Protein AF-0000000081547046 (afdb_homodimer)

Structure (mmCIF, N/CA/C/O backbone):
data_AF-0000000081547046-model_v1
#
loop_
_entity.id
_entity.type
_entity.pdbx_description
1 polymer 'Phage protein'
#
loop_
_atom_site.group_PDB
_atom_site.id
_atom_site.type_symbol
_atom_site.label_atom_id
_atom_site.label_alt_id
_atom_site.label_comp_id
_atom_site.label_asym_id
_atom_site.label_entity_id
_atom_site.label_seq_id
_atom_site.pdbx_PDB_ins_code
_atom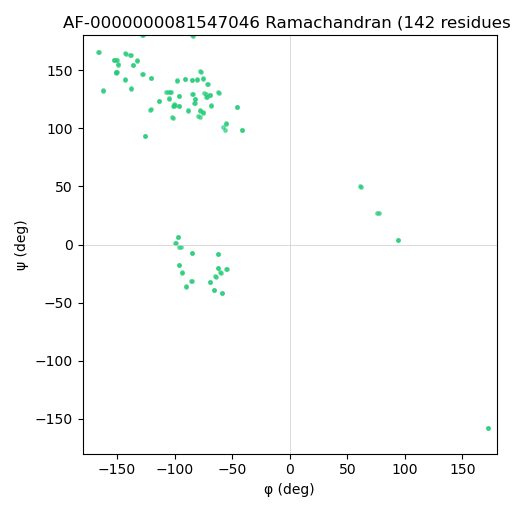_site.Cartn_x
_atom_site.Cartn_y
_atom_site.Cartn_z
_atom_site.occupancy
_atom_site.B_iso_or_equiv
_atom_site.auth_seq_id
_atom_site.auth_comp_id
_atom_site.auth_asym_id
_atom_site.auth_atom_id
_atom_site.pdbx_PDB_model_num
ATOM 1 N N . MET A 1 1 ? 29.719 1.269 15.258 1 39.41 1 MET A N 1
ATOM 2 C CA . MET A 1 1 ? 29.609 1.489 13.812 1 39.41 1 MET A CA 1
ATOM 3 C C . MET A 1 1 ? 28.359 0.815 13.25 1 39.41 1 MET A C 1
ATOM 5 O O . MET A 1 1 ? 28.266 -0.414 13.242 1 39.41 1 MET A O 1
ATOM 9 N N . GLY A 1 2 ? 27.234 1.361 13.461 1 46.06 2 GLY A N 1
ATOM 10 C CA . GLY A 1 2 ? 25.984 0.685 13.148 1 46.06 2 GLY A CA 1
ATOM 11 C C . GLY A 1 2 ? 25.891 0.257 11.695 1 46.06 2 GLY A C 1
ATOM 12 O O . GLY A 1 2 ? 26.297 1.001 10.797 1 46.06 2 GLY A O 1
ATOM 13 N N . MET A 1 3 ? 26.172 -0.987 11.438 1 52.59 3 MET A N 1
ATOM 14 C CA . MET A 1 3 ? 26.203 -1.531 10.086 1 52.59 3 MET A CA 1
ATOM 15 C C . MET A 1 3 ? 25.031 -0.992 9.258 1 52.59 3 MET A C 1
ATOM 17 O O . MET A 1 3 ? 23.875 -1.06 9.688 1 52.59 3 MET A O 1
ATOM 21 N N . LYS A 1 4 ? 25.375 0.041 8.453 1 62.59 4 LYS A N 1
ATOM 22 C CA . LYS A 1 4 ? 24.391 0.534 7.496 1 62.59 4 LYS A CA 1
ATOM 23 C C . LYS A 1 4 ? 23.719 -0.619 6.75 1 62.59 4 LYS A C 1
ATOM 25 O O . LYS A 1 4 ? 24.391 -1.587 6.371 1 62.59 4 LYS A O 1
ATOM 30 N N . LYS A 1 5 ? 22.453 -0.774 6.867 1 71.31 5 LYS A N 1
ATOM 31 C CA . LYS A 1 5 ? 21.719 -1.78 6.102 1 71.31 5 LYS A CA 1
ATOM 32 C C . LYS A 1 5 ? 21.953 -1.607 4.602 1 71.31 5 LYS A C 1
ATOM 34 O O . LYS A 1 5 ? 21.766 -0.513 4.062 1 71.31 5 LYS A O 1
ATOM 39 N N . VAL A 1 6 ? 22.812 -2.508 4.047 1 73.56 6 VAL A N 1
ATOM 40 C CA . VAL A 1 6 ? 23.062 -2.48 2.609 1 73.56 6 VAL A CA 1
ATOM 41 C C . VAL A 1 6 ? 22.047 -3.348 1.885 1 73.56 6 VAL A C 1
ATOM 43 O O . VAL A 1 6 ? 21.75 -4.465 2.314 1 73.56 6 VAL A O 1
ATOM 46 N N . PHE A 1 7 ? 21.219 -2.693 1.074 1 77.19 7 PHE A N 1
ATOM 47 C CA . PHE A 1 7 ? 20.234 -3.436 0.308 1 77.19 7 PHE A CA 1
ATOM 48 C C . PHE A 1 7 ? 20.625 -3.516 -1.161 1 77.19 7 PHE A C 1
ATOM 50 O O . PHE A 1 7 ? 21.141 -2.545 -1.726 1 77.19 7 PHE A O 1
ATOM 57 N N . ASN A 1 8 ? 20.547 -4.719 -1.646 1 76.81 8 ASN A N 1
ATOM 58 C CA . ASN A 1 8 ? 20.75 -4.91 -3.08 1 76.81 8 ASN A CA 1
ATOM 59 C C . ASN A 1 8 ? 19.531 -4.426 -3.875 1 76.81 8 ASN A C 1
ATOM 61 O O . ASN A 1 8 ? 18.391 -4.664 -3.482 1 76.81 8 ASN A O 1
ATOM 65 N N . PRO A 1 9 ? 19.828 -3.609 -4.902 1 69.81 9 PRO A N 1
ATOM 66 C CA . PRO A 1 9 ? 18.719 -3.078 -5.703 1 69.81 9 PRO A CA 1
ATOM 67 C C . PRO A 1 9 ? 17.812 -4.176 -6.258 1 69.81 9 PRO A C 1
ATOM 69 O O . PRO A 1 9 ? 16.641 -3.928 -6.543 1 69.81 9 PRO A O 1
ATOM 72 N N . CYS A 1 10 ? 18.312 -5.363 -6.34 1 72.5 10 CYS A N 1
ATOM 73 C CA . CYS A 1 10 ? 17.547 -6.445 -6.945 1 72.5 10 CYS A CA 1
ATOM 74 C C . CYS A 1 10 ? 16.844 -7.273 -5.879 1 72.5 10 CYS A C 1
ATOM 76 O O . CYS A 1 10 ? 16.219 -8.297 -6.188 1 72.5 10 CYS A O 1
ATOM 78 N N . ASP A 1 11 ? 16.922 -6.859 -4.734 1 82.06 11 ASP A N 1
ATOM 79 C CA . ASP A 1 11 ? 16.281 -7.605 -3.658 1 82.06 11 ASP A CA 1
ATOM 80 C C . ASP A 1 11 ? 14.758 -7.547 -3.787 1 82.06 11 ASP A C 1
ATOM 82 O O . ASP A 1 11 ? 14.172 -6.465 -3.848 1 82.06 11 ASP A O 1
ATOM 86 N N . SER A 1 12 ? 14.109 -8.695 -3.936 1 82.94 12 SER A N 1
ATOM 87 C CA . SER A 1 12 ? 12.672 -8.844 -4.145 1 82.94 12 SER A CA 1
ATOM 88 C C . SER A 1 12 ? 11.883 -8.305 -2.957 1 82.94 12 SER A C 1
ATOM 90 O O . SER A 1 12 ? 10.68 -8.055 -3.066 1 82.94 12 SER A O 1
ATOM 92 N N . VAL A 1 13 ? 12.555 -7.961 -1.9 1 90.88 13 VAL A N 1
ATOM 93 C CA . VAL A 1 13 ? 11.859 -7.539 -0.691 1 90.88 13 VAL A CA 1
ATOM 94 C C . VAL A 1 13 ? 11.766 -6.016 -0.652 1 90.88 13 VAL A C 1
ATOM 96 O O . VAL A 1 13 ? 11.094 -5.449 0.216 1 90.88 13 VAL A O 1
ATOM 99 N N . LEU A 1 14 ? 12.375 -5.457 -1.7 1 93.88 14 LEU A N 1
ATOM 100 C CA . LEU A 1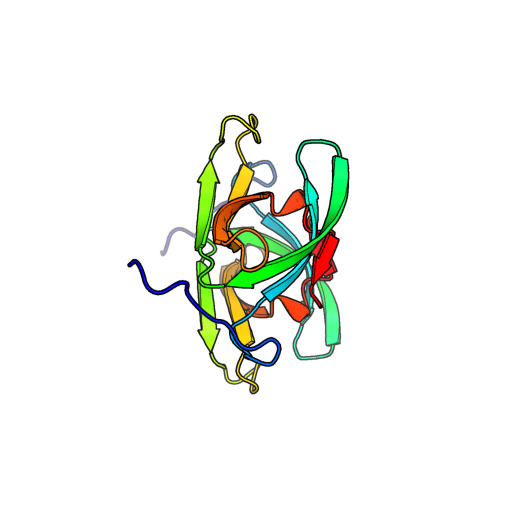 14 ? 12.25 -4.004 -1.796 1 93.88 14 LEU A CA 1
ATOM 101 C C . LEU A 1 14 ? 10.953 -3.611 -2.49 1 93.88 14 LEU A C 1
ATOM 103 O O . LEU A 1 14 ? 10.508 -4.297 -3.414 1 93.88 14 LEU A O 1
ATOM 107 N N . ILE A 1 15 ? 10.352 -2.57 -1.996 1 96.25 15 ILE A N 1
ATOM 108 C CA . ILE A 1 15 ? 9.219 -1.934 -2.658 1 96.25 15 ILE A CA 1
ATOM 109 C C . ILE A 1 15 ? 9.688 -0.684 -3.398 1 96.25 15 ILE A C 1
ATOM 111 O O . ILE A 1 15 ? 10.281 0.214 -2.797 1 96.25 15 ILE A O 1
ATOM 115 N N . ARG A 1 16 ? 9.5 -0.697 -4.641 1 95.5 16 ARG A N 1
ATOM 116 C CA . ARG A 1 16 ? 9.75 0.497 -5.441 1 95.5 16 ARG A CA 1
ATOM 117 C C . ARG A 1 16 ? 8.445 1.182 -5.824 1 95.5 16 ARG A C 1
ATOM 119 O O . ARG A 1 16 ? 7.484 0.521 -6.23 1 95.5 16 ARG A O 1
ATOM 126 N N . MET A 1 17 ? 8.422 2.535 -5.586 1 97.12 17 MET A N 1
ATOM 127 C CA . MET A 1 17 ? 7.172 3.25 -5.836 1 97.12 17 MET A CA 1
ATOM 128 C C . MET A 1 17 ? 7.441 4.695 -6.23 1 97.12 17 MET A C 1
ATOM 130 O O . MET A 1 17 ? 8.484 5.258 -5.883 1 97.12 17 MET A O 1
ATOM 134 N N . LYS A 1 18 ? 6.562 5.262 -7.102 1 97.31 18 LYS A N 1
ATOM 135 C CA . LYS A 1 18 ? 6.473 6.703 -7.32 1 97.31 18 LYS A CA 1
ATOM 136 C C . LYS A 1 18 ? 5.625 7.367 -6.242 1 97.31 18 LYS A C 1
ATOM 138 O O . LYS A 1 18 ? 4.523 6.91 -5.938 1 97.31 18 LYS A O 1
ATOM 143 N N . TYR A 1 19 ? 6.188 8.391 -5.555 1 98.12 19 TYR A N 1
ATOM 144 C CA . TYR A 1 19 ? 5.574 8.914 -4.34 1 98.12 19 TYR A CA 1
ATOM 145 C C . TYR A 1 19 ? 5.617 10.438 -4.316 1 98.12 19 TYR A C 1
ATOM 147 O O . TYR A 1 19 ? 6.629 11.047 -4.672 1 98.12 19 TYR A O 1
ATOM 155 N N . ARG A 1 20 ? 4.512 11.023 -3.965 1 98.31 20 ARG A N 1
ATOM 156 C CA . ARG A 1 20 ? 4.426 12.461 -3.727 1 98.31 20 ARG A CA 1
ATOM 157 C C . ARG A 1 20 ? 4.559 12.781 -2.24 1 98.31 20 ARG A C 1
ATOM 159 O O . ARG A 1 20 ? 3.707 12.391 -1.439 1 98.31 20 ARG A O 1
ATOM 166 N N . ASN A 1 21 ? 5.566 13.547 -1.861 1 96.69 21 ASN A N 1
ATOM 167 C CA . ASN A 1 21 ? 5.758 13.805 -0.439 1 96.69 21 ASN A CA 1
ATOM 168 C C . ASN A 1 21 ? 4.891 14.969 0.039 1 96.69 21 ASN A C 1
ATOM 170 O O . ASN A 1 21 ? 4.105 15.523 -0.733 1 96.69 21 ASN A O 1
ATOM 174 N N . TRP A 1 22 ? 4.996 15.281 1.335 1 95.19 22 TRP A N 1
ATOM 175 C CA . TRP A 1 22 ? 4.148 16.266 1.997 1 95.19 22 TRP A CA 1
ATOM 176 C C . TRP A 1 22 ? 4.312 17.641 1.36 1 95.19 22 TRP A C 1
ATOM 178 O O . TRP A 1 22 ? 3.424 18.5 1.468 1 95.19 22 TRP A O 1
ATOM 188 N N . LYS A 1 23 ? 5.422 17.891 0.726 1 96 23 LYS A N 1
ATOM 189 C CA . LYS A 1 23 ? 5.645 19.156 0.041 1 96 23 LYS A CA 1
ATOM 190 C C . LYS A 1 23 ? 5.07 19.141 -1.372 1 96 23 LYS A C 1
ATOM 192 O O . LYS A 1 23 ? 5.133 20.125 -2.094 1 96 23 LYS A O 1
ATOM 197 N N . GLY A 1 24 ? 4.625 18.031 -1.821 1 96.75 24 GLY A N 1
ATOM 198 C CA . GLY A 1 24 ? 4.047 17.906 -3.15 1 96.75 24 GLY A CA 1
ATOM 199 C C . GLY A 1 24 ? 5.047 17.469 -4.203 1 96.75 24 GLY A C 1
ATOM 200 O O . GLY A 1 24 ? 4.715 17.391 -5.387 1 96.75 24 GLY A O 1
ATOM 201 N N . VAL A 1 25 ? 6.234 17.188 -3.793 1 97.44 25 VAL A N 1
ATOM 202 C CA . VAL A 1 25 ? 7.285 16.797 -4.727 1 97.44 25 VAL A CA 1
ATOM 203 C C . VAL A 1 25 ? 7.18 15.305 -5.027 1 97.44 25 VAL A C 1
ATOM 205 O O . VAL A 1 25 ? 7.109 14.484 -4.109 1 97.44 25 VAL A O 1
ATOM 208 N N . VAL A 1 26 ? 7.176 14.969 -6.363 1 97.94 26 VAL A N 1
ATOM 209 C CA . VAL A 1 26 ? 7.062 13.586 -6.805 1 97.94 26 VAL A CA 1
ATOM 210 C C . VAL A 1 26 ? 8.453 13.016 -7.078 1 97.94 26 VAL A C 1
ATOM 212 O O . VAL A 1 26 ? 9.266 13.641 -7.766 1 97.94 26 VAL A O 1
ATOM 215 N N . ALA A 1 27 ? 8.805 11.852 -6.488 1 97.19 27 ALA A N 1
ATOM 216 C CA . ALA A 1 27 ? 10.07 11.156 -6.707 1 97.19 27 ALA A CA 1
ATOM 217 C C . ALA A 1 27 ? 9.914 9.648 -6.535 1 97.19 27 ALA A C 1
ATOM 219 O O . ALA A 1 27 ? 8.93 9.188 -5.953 1 97.19 27 ALA A O 1
ATOM 220 N N . ASP A 1 28 ? 10.82 8.922 -7.113 1 96.19 28 ASP A N 1
ATOM 221 C CA . ASP A 1 28 ? 10.836 7.477 -6.887 1 96.19 28 ASP A CA 1
ATOM 222 C C . ASP A 1 28 ? 11.391 7.148 -5.5 1 96.19 28 ASP A C 1
ATOM 224 O O . ASP A 1 28 ? 12.328 7.797 -5.031 1 96.19 28 ASP A O 1
ATOM 228 N N . ARG A 1 29 ? 10.781 6.102 -4.898 1 95.88 29 ARG A N 1
ATOM 229 C CA . ARG A 1 29 ? 11.258 5.645 -3.598 1 95.88 29 ARG A CA 1
ATOM 230 C C . ARG A 1 29 ? 11.531 4.141 -3.609 1 95.88 29 ARG A C 1
ATOM 232 O O . ARG A 1 29 ? 10.836 3.389 -4.301 1 95.88 29 ARG A O 1
ATOM 239 N N . CYS A 1 30 ? 12.5 3.779 -2.869 1 95.44 30 CYS A N 1
ATOM 240 C CA . CYS A 1 30 ? 12.812 2.389 -2.564 1 95.44 30 CYS A CA 1
ATOM 241 C C . CYS A 1 30 ? 12.766 2.137 -1.062 1 95.44 30 CYS A C 1
ATOM 243 O O . CYS A 1 30 ? 13.539 2.732 -0.305 1 95.44 30 CYS A O 1
ATOM 245 N N . VAL A 1 31 ? 11.758 1.224 -0.689 1 96.38 31 VAL A N 1
ATOM 246 C CA . VAL A 1 31 ? 11.578 1.042 0.748 1 96.38 31 VAL A CA 1
ATOM 247 C C . VAL A 1 31 ? 11.508 -0.448 1.075 1 96.38 31 VAL A C 1
ATOM 249 O O . VAL A 1 31 ? 11.273 -1.273 0.19 1 96.38 31 VAL A O 1
ATOM 252 N N . THR A 1 32 ? 11.797 -0.753 2.318 1 95.19 32 THR A N 1
ATOM 253 C CA . THR A 1 32 ? 11.688 -2.125 2.797 1 95.19 32 THR A CA 1
ATOM 254 C C . THR A 1 32 ? 11.164 -2.156 4.23 1 95.19 32 THR A C 1
ATOM 256 O O . THR A 1 32 ? 10.945 -1.108 4.84 1 95.19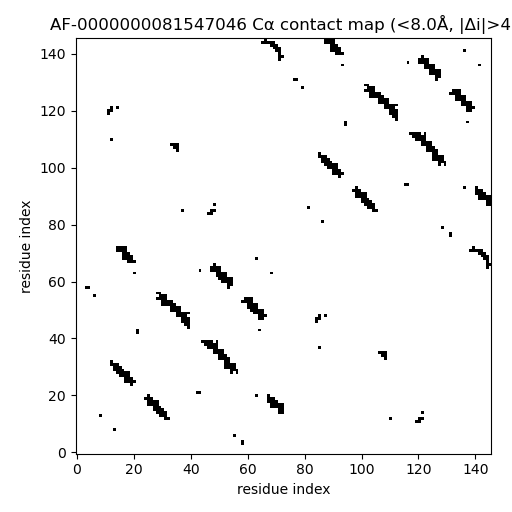 32 THR A O 1
ATOM 259 N N . GLU A 1 33 ? 10.695 -3.402 4.68 1 95.56 33 GLU A N 1
ATOM 260 C CA . GLU A 1 33 ? 10.18 -3.6 6.031 1 95.56 33 GLU A CA 1
ATOM 261 C C . GLU A 1 33 ? 8.953 -2.734 6.285 1 95.56 33 GLU A C 1
ATOM 263 O O . GLU A 1 33 ? 8.891 -2.006 7.277 1 95.56 33 GLU A O 1
ATOM 268 N N . PRO A 1 34 ? 8.039 -2.793 5.398 1 97.44 34 PRO A N 1
ATOM 269 C CA . PRO A 1 34 ? 6.867 -1.916 5.508 1 97.44 34 PRO A CA 1
ATOM 270 C C . PRO A 1 34 ? 5.859 -2.404 6.547 1 97.44 34 PRO A C 1
ATOM 272 O O . PRO A 1 34 ? 5.723 -3.611 6.758 1 97.44 34 PRO A O 1
ATOM 275 N N . ASN A 1 35 ? 5.172 -1.501 7.164 1 98.25 35 ASN A N 1
ATOM 276 C CA . ASN A 1 35 ? 4.008 -1.729 8.008 1 98.25 35 ASN A CA 1
ATOM 277 C C . ASN A 1 35 ? 2.973 -0.621 7.852 1 98.25 35 ASN A C 1
ATOM 279 O O . ASN A 1 35 ? 3.326 0.556 7.754 1 98.25 35 ASN A O 1
ATOM 283 N N . LEU A 1 36 ? 1.733 -1.087 7.883 1 98.31 36 LEU A N 1
ATOM 284 C CA . LEU A 1 36 ? 0.667 -0.103 7.73 1 98.31 36 LEU A CA 1
ATOM 285 C C . LEU A 1 36 ? 0.1 0.298 9.086 1 98.31 36 LEU A C 1
ATOM 287 O O . 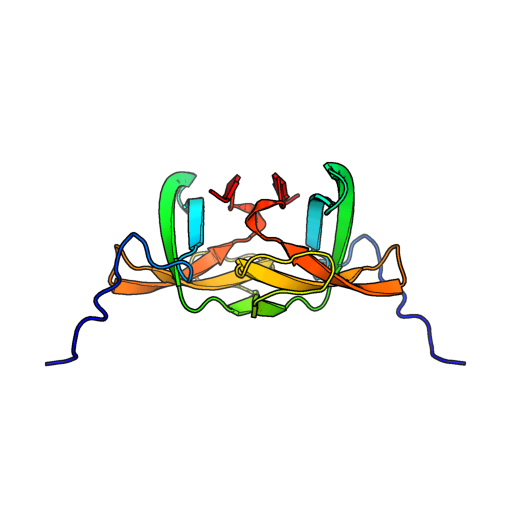LEU A 1 36 ? -0.018 -0.537 9.984 1 98.31 36 LEU A O 1
ATOM 291 N N . TRP A 1 37 ? -0.204 1.551 9.242 1 97.69 37 TRP A N 1
ATOM 292 C CA . TRP A 1 37 ? -0.85 2.049 10.453 1 97.69 37 TRP A CA 1
ATOM 293 C C . TRP A 1 37 ? -1.721 3.262 10.148 1 97.69 37 TRP A C 1
ATOM 295 O O . TRP A 1 37 ? -1.519 3.939 9.141 1 97.69 37 TRP A O 1
ATOM 305 N N . PHE A 1 38 ? -2.811 3.42 10.906 1 97.69 38 PHE A N 1
ATOM 306 C CA . PHE A 1 38 ? -3.736 4.531 10.734 1 97.69 38 PHE A CA 1
ATOM 307 C C . PHE A 1 38 ? -3.475 5.621 11.773 1 97.69 38 PHE A C 1
ATOM 309 O O . PHE A 1 38 ? -3.539 5.363 12.977 1 97.69 38 PHE A O 1
ATOM 316 N N . GLY A 1 39 ? -3.16 6.84 11.32 1 97.75 39 GLY A N 1
ATOM 317 C CA . GLY A 1 39 ? -2.887 7.945 12.227 1 97.75 39 GLY A CA 1
ATOM 318 C C . GLY A 1 39 ? -2.377 9.188 11.516 1 97.75 39 GLY A C 1
ATOM 319 O O . GLY A 1 39 ? -2.723 9.43 10.359 1 97.75 39 GLY A O 1
ATOM 320 N N . SER A 1 40 ? -1.706 10.039 12.25 1 97.81 40 SER A N 1
ATOM 321 C CA . SER A 1 40 ? -1.154 11.289 11.727 1 97.81 40 SER A CA 1
ATOM 322 C C . SER A 1 40 ? 0.265 11.523 12.234 1 97.81 40 SER A C 1
ATOM 324 O O . SER A 1 40 ? 0.672 10.938 13.242 1 97.81 40 SER A O 1
ATOM 326 N N . THR A 1 41 ? 1.079 12.266 11.523 1 97.69 41 THR A N 1
ATOM 327 C CA . THR A 1 41 ? 2.4 12.742 11.922 1 97.69 41 THR A CA 1
ATOM 328 C C . THR A 1 41 ? 2.51 14.25 11.742 1 97.69 41 THR A C 1
ATOM 330 O O . THR A 1 41 ? 1.551 14.906 11.328 1 97.69 41 THR A O 1
ATOM 333 N N . GLU A 1 42 ? 3.652 14.742 12.078 1 97.12 42 GLU A N 1
ATOM 334 C CA . GLU A 1 42 ? 3.881 16.172 11.898 1 97.12 42 GLU A CA 1
ATOM 335 C C . GLU A 1 42 ? 3.832 16.562 10.43 1 97.12 42 GLU A C 1
ATOM 337 O O . GLU A 1 42 ? 3.479 17.688 10.086 1 97.12 42 GLU A O 1
ATOM 342 N N . TYR A 1 43 ? 4.156 15.68 9.492 1 96.56 43 TYR A N 1
ATOM 343 C CA . TYR A 1 43 ? 4.195 15.961 8.062 1 96.56 43 TYR A CA 1
ATOM 344 C C . TYR A 1 43 ? 2.898 15.539 7.383 1 96.56 43 TYR A C 1
ATOM 346 O O . TYR A 1 43 ? 2.623 15.938 6.25 1 96.56 43 TYR A O 1
ATOM 354 N N . HIS A 1 44 ? 2.176 14.703 8.086 1 96.38 44 HIS A N 1
ATOM 355 C CA . HIS A 1 44 ? 0.862 14.227 7.676 1 96.38 44 HIS A CA 1
ATOM 356 C C . HIS A 1 44 ? -0.182 14.477 8.758 1 96.38 44 HIS A C 1
ATOM 358 O O . HIS A 1 44 ? -0.519 13.57 9.523 1 96.38 44 HIS A O 1
ATOM 364 N N . LYS A 1 45 ? -0.837 15.523 8.68 1 95.62 45 LYS A N 1
ATOM 365 C CA . LYS A 1 45 ? -1.581 16.047 9.828 1 95.62 45 LYS A CA 1
ATOM 366 C C . LYS A 1 45 ? -2.971 15.414 9.906 1 95.62 45 LYS A C 1
ATOM 368 O O . LYS A 1 45 ? -3.551 15.312 10.992 1 95.62 45 LYS A O 1
ATOM 373 N N . GLU A 1 46 ? -3.5 15.094 8.797 1 94.94 46 GLU A N 1
ATOM 374 C CA . GLU A 1 46 ? -4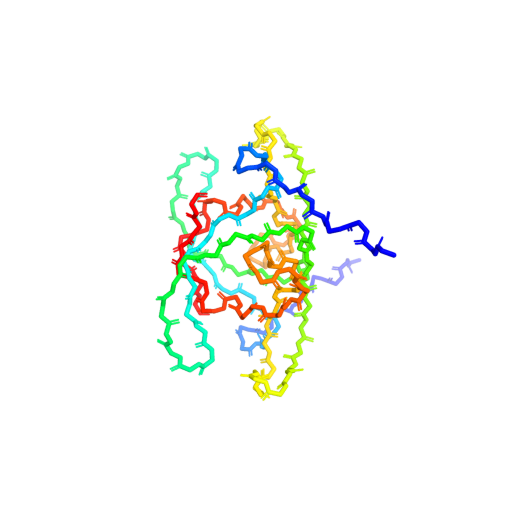.793 14.414 8.805 1 94.94 46 GLU A CA 1
ATOM 375 C C . GLU A 1 46 ? -4.633 12.922 9.086 1 94.94 46 GLU A C 1
ATOM 377 O O . GLU A 1 46 ? -3.67 12.305 8.625 1 94.94 46 GLU A O 1
ATOM 382 N N . GLU A 1 47 ? -5.562 12.383 9.844 1 96.12 47 GLU A N 1
ATOM 383 C CA . GLU A 1 47 ? -5.566 10.93 10.031 1 96.12 47 GLU A CA 1
ATOM 384 C C . GLU A 1 47 ? -5.773 10.203 8.711 1 96.12 47 GLU A C 1
ATOM 386 O O . GLU A 1 47 ? -6.707 10.516 7.965 1 96.12 47 GLU A O 1
ATOM 391 N N . GLN A 1 48 ? -4.973 9.273 8.461 1 96.44 48 GLN A N 1
ATOM 392 C CA . GLN A 1 48 ? -4.969 8.516 7.215 1 96.44 48 GLN A CA 1
ATOM 393 C C . GLN A 1 48 ? -4.117 7.258 7.336 1 96.44 48 GLN A C 1
ATOM 395 O O . GLN A 1 48 ? -3.381 7.09 8.312 1 96.44 48 GLN A O 1
ATOM 400 N N . TRP A 1 49 ? -4.277 6.387 6.418 1 97.38 49 TRP A N 1
ATOM 401 C CA . TRP A 1 49 ? -3.4 5.219 6.379 1 97.38 49 TRP A CA 1
ATOM 402 C C . TRP A 1 49 ? -1.997 5.605 5.926 1 97.38 49 TRP A C 1
ATOM 404 O O . TRP A 1 49 ? -1.83 6.258 4.895 1 97.38 49 TRP A O 1
ATOM 414 N N . LEU A 1 50 ? -1.046 5.195 6.766 1 98.38 50 LEU A N 1
ATOM 415 C CA . LEU A 1 50 ? 0.369 5.441 6.508 1 98.38 50 LEU A CA 1
ATOM 416 C C . LEU A 1 50 ? 1.14 4.125 6.422 1 98.38 50 LEU A C 1
ATOM 418 O O . LEU A 1 50 ? 0.809 3.162 7.117 1 98.38 50 LEU A O 1
ATOM 422 N N . MET A 1 51 ? 2.098 4.133 5.523 1 98.69 51 MET A N 1
ATOM 423 C CA . MET A 1 51 ? 3.074 3.047 5.477 1 98.69 51 MET A CA 1
ATOM 424 C C . MET A 1 51 ? 4.391 3.475 6.113 1 98.69 51 MET A C 1
ATOM 426 O O . MET A 1 51 ? 5.09 4.344 5.586 1 98.69 51 MET A O 1
ATOM 430 N N . ARG A 1 52 ? 4.723 2.93 7.27 1 98.56 52 ARG A N 1
ATOM 431 C CA . ARG A 1 52 ? 6.055 3.109 7.84 1 98.56 52 ARG A CA 1
ATOM 432 C C . ARG A 1 52 ? 7.047 2.115 7.242 1 98.56 52 ARG A C 1
ATOM 434 O O . ARG A 1 52 ? 6.785 0.91 7.219 1 98.56 52 ARG A O 1
ATOM 441 N N . ALA A 1 53 ? 8.078 2.613 6.648 1 98.12 53 ALA A N 1
ATOM 442 C CA . ALA A 1 53 ? 9.039 1.747 5.977 1 98.12 53 ALA A CA 1
ATOM 443 C C . ALA A 1 53 ? 10.445 2.348 6.023 1 98.12 53 ALA A C 1
ATOM 445 O O . ALA A 1 53 ? 10.602 3.559 6.199 1 98.12 53 ALA A O 1
ATOM 446 N N . PHE A 1 54 ? 11.422 1.507 5.93 1 96.81 54 PHE A N 1
ATOM 447 C CA . PHE A 1 54 ? 12.805 1.962 5.824 1 96.81 54 PHE A CA 1
ATOM 448 C C . PHE A 1 54 ? 13.094 2.494 4.426 1 96.81 54 PHE A C 1
ATOM 450 O O . PHE A 1 54 ? 13.047 1.744 3.447 1 96.81 54 PHE A O 1
ATOM 457 N N . ASP A 1 55 ? 13.359 3.783 4.348 1 96.12 55 ASP A N 1
ATOM 458 C CA . ASP A 1 55 ? 13.75 4.414 3.09 1 96.12 55 ASP A CA 1
ATOM 459 C C . ASP A 1 55 ? 15.227 4.156 2.785 1 96.12 55 ASP A C 1
ATOM 461 O O . ASP A 1 55 ? 16.109 4.715 3.443 1 96.12 55 ASP A O 1
ATOM 465 N N . VAL A 1 56 ? 15.5 3.377 1.811 1 93.25 56 VAL A N 1
ATOM 466 C CA . VAL A 1 56 ? 16.844 2.887 1.533 1 93.25 56 VAL A CA 1
ATOM 467 C C . VAL A 1 56 ? 17.75 4.051 1.128 1 93.25 56 VAL A C 1
ATOM 469 O O . VAL A 1 56 ? 18.906 4.105 1.521 1 93.25 56 VAL A O 1
ATOM 472 N N . ASP A 1 57 ? 17.234 5.004 0.345 1 90.5 57 ASP A N 1
ATOM 473 C CA . ASP A 1 57 ? 18.016 6.145 -0.127 1 90.5 57 ASP A CA 1
ATOM 474 C C . ASP A 1 57 ? 18.359 7.086 1.024 1 90.5 57 ASP A C 1
ATOM 476 O O . ASP A 1 57 ? 19.438 7.68 1.039 1 90.5 57 ASP A O 1
ATOM 480 N N . LYS A 1 58 ? 17.406 7.148 2.018 1 92.5 58 LYS A N 1
ATOM 481 C CA . LYS A 1 58 ? 17.609 8.078 3.125 1 92.5 58 LYS A CA 1
ATOM 482 C C . LYS A 1 58 ? 18.297 7.387 4.309 1 92.5 58 LYS A C 1
ATOM 484 O O . LYS A 1 58 ? 18.844 8.047 5.191 1 92.5 58 LYS A O 1
ATOM 489 N N . GLY A 1 59 ? 18.141 6.102 4.363 1 93 59 GLY A N 1
ATOM 490 C CA . GLY A 1 59 ? 18.766 5.332 5.426 1 93 59 GLY A CA 1
ATOM 491 C C . GLY A 1 59 ? 18.031 5.438 6.75 1 93 59 GLY A C 1
ATOM 492 O O . GLY A 1 59 ? 18.656 5.434 7.812 1 93 59 GLY A O 1
ATOM 493 N N . GLU A 1 60 ? 16.688 5.699 6.73 1 96.19 60 GLU A N 1
ATOM 494 C CA . GLU A 1 60 ? 15.875 5.809 7.938 1 96.19 60 GLU A CA 1
ATOM 495 C C . GLU A 1 60 ? 14.422 5.438 7.664 1 96.19 60 GLU A C 1
ATOM 497 O O . GLU A 1 60 ? 13.984 5.438 6.512 1 96.19 60 GLU A O 1
ATOM 502 N N . TYR A 1 61 ? 13.703 5.082 8.758 1 97.56 61 TYR A N 1
ATOM 503 C CA . TYR A 1 61 ? 12.273 4.828 8.633 1 97.56 61 TYR A CA 1
ATOM 504 C C . TYR A 1 61 ? 11.508 6.129 8.406 1 97.56 61 TYR A C 1
ATOM 506 O O . TYR A 1 61 ? 11.789 7.141 9.047 1 97.56 61 TYR A O 1
ATOM 514 N N . ARG A 1 62 ? 10.562 6.066 7.508 1 97.81 62 ARG A N 1
ATOM 515 C CA . ARG A 1 62 ? 9.688 7.195 7.211 1 97.81 62 ARG A CA 1
ATOM 516 C C . ARG A 1 62 ? 8.242 6.738 7.035 1 97.81 62 ARG A C 1
ATOM 518 O O . ARG A 1 62 ? 7.984 5.551 6.824 1 97.81 62 ARG A O 1
ATOM 525 N N . ASP A 1 63 ? 7.371 7.688 7.117 1 98.44 63 ASP A N 1
ATOM 526 C CA . ASP A 1 63 ? 5.949 7.43 6.906 1 98.44 63 ASP A CA 1
ATOM 527 C C . ASP A 1 63 ? 5.496 7.945 5.539 1 98.44 63 ASP A C 1
ATOM 529 O O . ASP A 1 63 ? 5.699 9.117 5.215 1 98.44 63 ASP A O 1
ATOM 533 N N . PHE A 1 64 ? 4.91 7.07 4.801 1 98.5 64 PHE A N 1
ATOM 534 C CA . PHE A 1 64 ? 4.383 7.387 3.479 1 98.5 64 PHE A CA 1
ATOM 535 C C . PHE A 1 64 ? 2.863 7.289 3.463 1 98.5 64 PHE A C 1
ATOM 537 O O . PHE A 1 64 ? 2.303 6.234 3.766 1 98.5 64 PHE A O 1
ATOM 544 N N . ALA A 1 65 ? 2.238 8.398 3.078 1 98.38 65 ALA A N 1
ATOM 545 C CA . ALA A 1 65 ? 0.784 8.352 2.959 1 98.38 65 ALA A CA 1
ATOM 546 C C . ALA A 1 65 ? 0.357 7.477 1.786 1 98.38 65 ALA A C 1
ATOM 548 O O . ALA A 1 65 ? 0.808 7.68 0.656 1 98.38 65 ALA A O 1
ATOM 549 N N . LEU A 1 66 ? -0.552 6.523 1.998 1 97.75 66 LEU A N 1
ATOM 550 C CA . LEU A 1 66 ? -0.997 5.637 0.929 1 97.75 66 LEU A CA 1
ATOM 551 C C . LEU A 1 66 ? -1.604 6.43 -0.221 1 97.75 66 LEU A C 1
ATOM 553 O O . LEU A 1 66 ? -1.34 6.141 -1.39 1 97.75 66 LEU A O 1
ATOM 557 N N . LYS A 1 67 ? -2.387 7.441 0.139 1 95.81 67 LYS A N 1
ATOM 558 C CA . LYS A 1 67 ? -3.084 8.227 -0.877 1 95.81 67 LYS A CA 1
ATOM 559 C C . LYS A 1 67 ? -2.096 8.938 -1.792 1 95.81 67 LYS A C 1
ATOM 561 O O . LYS A 1 67 ? -2.457 9.367 -2.891 1 95.81 67 LYS A O 1
ATOM 566 N N . ASP A 1 68 ? -0.842 9.117 -1.345 1 97.75 68 ASP A N 1
ATOM 567 C CA . ASP A 1 68 ? 0.165 9.852 -2.104 1 97.75 68 ASP A CA 1
ATOM 568 C C . ASP A 1 68 ? 1.09 8.898 -2.857 1 97.75 68 ASP A C 1
ATOM 570 O O . ASP A 1 68 ? 2.061 9.328 -3.482 1 97.75 68 ASP A O 1
ATOM 574 N N . ILE A 1 69 ? 0.855 7.555 -2.744 1 97.69 69 ILE A N 1
ATOM 575 C CA . ILE A 1 69 ? 1.537 6.578 -3.588 1 97.69 69 ILE A CA 1
ATOM 576 C C . ILE A 1 69 ? 0.894 6.555 -4.973 1 97.69 69 ILE A C 1
ATOM 578 O O . ILE A 1 69 ? -0.262 6.152 -5.121 1 97.69 69 ILE A O 1
ATOM 582 N N . LEU A 1 70 ? 1.596 6.918 -5.891 1 96.19 70 LEU A N 1
ATOM 583 C CA . LEU A 1 70 ? 1.065 7.125 -7.234 1 96.19 70 LEU A CA 1
ATOM 584 C C . LEU A 1 70 ? 1.155 5.844 -8.062 1 96.19 70 LEU A C 1
ATOM 586 O O . LEU A 1 70 ? 0.299 5.586 -8.906 1 96.19 70 LEU A O 1
ATOM 590 N N . GLN A 1 71 ? 2.191 5.09 -7.863 1 95 71 GLN A N 1
ATOM 591 C CA . GLN A 1 71 ? 2.436 3.891 -8.656 1 95 71 GLN A CA 1
ATOM 592 C C . GLN A 1 71 ? 3.438 2.969 -7.969 1 95 71 GLN A C 1
ATOM 594 O O . GLN A 1 71 ? 4.438 3.434 -7.414 1 95 71 GLN A O 1
ATOM 599 N N . PHE A 1 72 ? 3.029 1.696 -7.934 1 94.5 72 PHE A N 1
ATOM 600 C CA . PHE A 1 72 ? 4.035 0.696 -7.594 1 94.5 72 PHE A CA 1
ATOM 601 C C . PHE A 1 72 ? 4.723 0.171 -8.852 1 94.5 72 PHE A C 1
ATOM 603 O O . PHE A 1 72 ? 4.078 -0.016 -9.883 1 94.5 72 PHE A O 1
ATOM 610 N N . TYR A 1 73 ? 6.031 -0.06 -8.664 1 89.12 73 TYR A N 1
ATOM 611 C CA . TYR A 1 73 ? 6.773 -0.595 -9.797 1 89.12 73 TYR A CA 1
ATOM 612 C C . TYR A 1 73 ? 6.934 -2.105 -9.688 1 89.12 73 TYR A C 1
ATOM 614 O O . TYR A 1 73 ? 6.965 -2.65 -8.578 1 89.12 73 TYR A O 1
ATOM 622 N N . MET B 1 1 ? -24.625 -16.406 14.805 1 39.56 1 MET B N 1
ATOM 623 C CA . MET B 1 1 ? -24.906 -15.375 13.797 1 39.56 1 MET B CA 1
ATOM 624 C C . MET B 1 1 ? -23.766 -14.359 13.727 1 39.56 1 MET B C 1
ATOM 626 O O . MET B 1 1 ? -23.562 -13.594 14.672 1 39.56 1 MET B O 1
ATOM 630 N N . GLY B 1 2 ? -22.703 -14.68 13.156 1 46.47 2 GLY B N 1
ATOM 631 C CA . GLY B 1 2 ? -21.516 -13.844 13.227 1 46.47 2 GLY B CA 1
ATOM 632 C C . GLY B 1 2 ? -21.75 -12.438 12.703 1 46.47 2 GLY B C 1
ATOM 633 O O . GLY B 1 2 ? -22.453 -12.242 11.719 1 46.47 2 GLY B O 1
ATOM 634 N N . MET B 1 3 ? -21.922 -11.523 13.602 1 52.78 3 MET B N 1
ATOM 635 C CA . MET B 1 3 ? -22.219 -10.133 13.242 1 52.78 3 MET B CA 1
ATOM 636 C C . MET B 1 3 ? -21.375 -9.688 12.062 1 52.78 3 MET B C 1
ATOM 638 O O . MET B 1 3 ? -20.156 -9.867 12.055 1 52.78 3 MET B O 1
ATOM 642 N N . LYS B 1 4 ? -22.016 -9.75 10.867 1 62.25 4 LYS B N 1
ATOM 643 C CA . LYS B 1 4 ? -21.359 -9.188 9.688 1 62.25 4 LYS B CA 1
ATOM 644 C C . LYS B 1 4 ? -20.781 -7.812 9.984 1 62.25 4 LYS B C 1
ATOM 646 O O . LYS B 1 4 ? -21.391 -7.012 10.695 1 62.25 4 LYS B O 1
ATOM 651 N N . LYS B 1 5 ? -19.516 -7.625 9.875 1 72.25 5 LYS B N 1
ATOM 652 C CA . LYS B 1 5 ? -18.891 -6.312 10.023 1 72.25 5 LYS B CA 1
ATOM 653 C C . LYS B 1 5 ? -19.5 -5.293 9.07 1 72.25 5 LYS B C 1
ATOM 655 O O . LYS B 1 5 ? -19.609 -5.539 7.871 1 72.25 5 LYS B O 1
ATOM 660 N N . VAL B 1 6 ? -20.359 -4.395 9.648 1 73.5 6 VAL B N 1
ATOM 661 C CA . VAL B 1 6 ? -20.969 -3.33 8.859 1 73.5 6 VAL B CA 1
ATOM 662 C C . VAL B 1 6 ? -20.047 -2.107 8.852 1 73.5 6 VAL B C 1
ATOM 664 O O . VAL B 1 6 ? -19.531 -1.715 9.898 1 73.5 6 VAL B O 1
ATOM 667 N N . PHE B 1 7 ? -19.547 -1.759 7.676 1 76.94 7 PHE B N 1
ATOM 668 C CA . PHE B 1 7 ? -18.688 -0.587 7.566 1 76.94 7 PHE B CA 1
ATOM 669 C C . PHE B 1 7 ? -19.406 0.556 6.871 1 76.94 7 PHE B C 1
ATOM 671 O O . PHE B 1 7 ? -20.156 0.333 5.91 1 76.94 7 PHE B O 1
ATOM 678 N N . ASN B 1 8 ? -19.312 1.691 7.504 1 76.69 8 ASN B N 1
ATOM 679 C CA . ASN B 1 8 ? -19.812 2.902 6.859 1 76.69 8 ASN B CA 1
ATOM 680 C C . ASN B 1 8 ? -18.906 3.35 5.719 1 76.69 8 ASN B C 1
ATOM 682 O O . ASN B 1 8 ? -17.688 3.342 5.855 1 76.69 8 ASN B O 1
ATOM 686 N N . PRO B 1 9 ? -19.516 3.59 4.555 1 69.56 9 PRO B N 1
ATOM 687 C CA . PRO B 1 9 ? -18.719 3.994 3.398 1 69.56 9 PRO B CA 1
ATOM 688 C C . PRO B 1 9 ? -17.859 5.227 3.684 1 69.56 9 PRO B C 1
ATOM 690 O O . PRO B 1 9 ? -16.828 5.426 3.033 1 69.56 9 PRO B O 1
ATOM 693 N N . CYS B 1 10 ? -18.219 5.977 4.664 1 72.44 10 CYS B N 1
ATOM 694 C CA . CYS B 1 10 ? -17.5 7.215 4.941 1 72.44 10 CYS B CA 1
ATOM 695 C C . CYS B 1 10 ? -16.469 7.012 6.035 1 72.44 10 CYS B C 1
ATOM 697 O O . CYS B 1 10 ? -15.828 7.965 6.477 1 72.44 10 CYS B O 1
ATOM 699 N N . ASP B 1 11 ? -16.297 5.863 6.426 1 81.81 11 ASP B N 1
ATOM 700 C CA . ASP B 1 11 ? -15.32 5.59 7.477 1 81.81 11 ASP B CA 1
ATOM 701 C C . ASP B 1 11 ? -13.898 5.832 6.98 1 81.81 11 ASP B C 1
ATOM 703 O O . ASP B 1 11 ? -13.484 5.27 5.965 1 81.81 11 ASP B O 1
ATOM 707 N N . SER B 1 12 ? -13.18 6.75 7.609 1 82.94 12 SER B N 1
ATOM 708 C CA . SER B 1 12 ? -11.836 7.172 7.246 1 82.94 12 SER B CA 1
ATOM 709 C C . SER B 1 12 ? -10.844 6.012 7.348 1 82.94 12 SER B C 1
ATOM 711 O O . SER B 1 12 ? -9.75 6.078 6.793 1 82.94 12 SER B O 1
ATOM 713 N N . VAL B 1 13 ? -11.281 4.918 7.887 1 91 13 VAL B N 1
ATOM 714 C CA . VAL B 1 13 ? -10.367 3.805 8.117 1 91 13 VAL B CA 1
ATOM 715 C C . VAL B 1 13 ? -10.438 2.826 6.945 1 91 13 VAL B C 1
ATOM 717 O O . VAL B 1 13 ? -9.641 1.89 6.855 1 91 13 VAL B O 1
ATOM 720 N N . LEU B 1 14 ? -11.344 3.203 6.039 1 93.88 14 LEU B N 1
ATOM 721 C CA . LEU B 1 14 ? -11.414 2.377 4.84 1 93.88 14 LEU B CA 1
ATOM 722 C C . LEU B 1 14 ? -10.375 2.814 3.814 1 93.88 14 LEU B C 1
ATOM 724 O O . LEU B 1 14 ? -10.078 4.004 3.693 1 93.88 14 LEU B O 1
ATOM 728 N N . ILE B 1 15 ? -9.805 1.859 3.152 1 96.25 15 ILE B N 1
ATOM 729 C CA . ILE B 1 15 ? -8.945 2.102 2 1 96.25 15 ILE B CA 1
ATOM 730 C C . ILE B 1 15 ? -9.719 1.831 0.712 1 96.25 15 ILE B C 1
ATOM 732 O O . ILE B 1 15 ? -10.258 0.737 0.521 1 96.25 15 ILE B O 1
ATOM 736 N N . ARG B 1 16 ? -9.836 2.811 -0.057 1 95.5 16 ARG B N 1
ATOM 737 C CA . ARG B 1 16 ? -10.398 2.648 -1.393 1 95.5 16 ARG B CA 1
ATOM 738 C C . ARG B 1 16 ? -9.305 2.662 -2.455 1 95.5 16 ARG B C 1
ATOM 740 O O . ARG B 1 16 ? -8.406 3.502 -2.416 1 95.5 16 ARG B O 1
ATOM 747 N N . MET B 1 17 ? -9.383 1.631 -3.365 1 97.19 17 MET B N 1
ATOM 748 C CA . MET B 1 17 ? -8.32 1.52 -4.359 1 97.19 17 MET B CA 1
ATOM 749 C C . MET B 1 17 ? -8.844 0.888 -5.645 1 97.19 17 MET B C 1
ATOM 751 O O . MET B 1 17 ? -9.836 0.155 -5.625 1 97.19 17 MET B O 1
ATOM 755 N N . LYS B 1 18 ? -8.266 1.291 -6.793 1 97.31 18 LYS B N 1
ATOM 756 C CA . LYS B 1 18 ? -8.391 0.566 -8.055 1 97.31 18 LYS B CA 1
ATOM 757 C C . LYS B 1 18 ? -7.398 -0.588 -8.133 1 97.31 18 LYS B C 1
ATOM 759 O O . LYS B 1 18 ? -6.207 -0.408 -7.859 1 97.31 18 LYS B O 1
ATOM 764 N N . TYR B 1 19 ? -7.902 -1.82 -8.383 1 98.19 19 TYR B N 1
ATOM 765 C CA . TYR B 1 19 ? -7.082 -3.014 -8.211 1 98.19 19 TYR B CA 1
ATOM 766 C C . TYR B 1 19 ? -7.293 -3.992 -9.359 1 98.19 19 TYR B C 1
ATOM 768 O O . TYR B 1 19 ? -8.422 -4.211 -9.797 1 98.19 19 TYR B O 1
ATOM 776 N N . ARG B 1 20 ? -6.211 -4.496 -9.867 1 98.31 20 ARG B N 1
ATOM 777 C CA . ARG B 1 20 ? -6.238 -5.57 -10.852 1 98.31 20 ARG B CA 1
ATOM 778 C C . ARG B 1 20 ? -6.047 -6.93 -10.188 1 98.31 20 ARG B C 1
ATOM 780 O O . ARG B 1 20 ? -4.988 -7.207 -9.625 1 98.31 20 ARG B O 1
ATOM 787 N N . ASN B 1 21 ? -7.016 -7.836 -10.297 1 96.69 21 ASN B N 1
ATOM 788 C CA . ASN B 1 21 ? -6.891 -9.117 -9.609 1 96.69 21 ASN B CA 1
ATOM 789 C C . ASN B 1 21 ? -6.078 -10.117 -10.43 1 96.69 21 ASN B C 1
ATOM 791 O O . ASN B 1 21 ? -5.574 -9.781 -11.5 1 96.69 21 ASN B O 1
ATOM 795 N N . TRP B 1 22 ? -5.906 -11.305 -9.883 1 95.12 22 TRP B N 1
ATOM 796 C CA . TRP B 1 22 ? -5.047 -12.344 -10.445 1 95.12 22 TRP B CA 1
ATOM 797 C C . TRP B 1 22 ? -5.516 -12.734 -11.844 1 95.12 22 TRP B C 1
ATOM 799 O O . TRP B 1 22 ? -4.73 -13.25 -12.648 1 95.12 22 TRP B O 1
ATOM 809 N N . LYS B 1 23 ? -6.766 -12.531 -12.141 1 95.94 23 LYS B N 1
ATOM 810 C CA . LYS B 1 23 ? -7.293 -12.828 -13.469 1 95.94 23 LYS B CA 1
ATOM 811 C C . LYS B 1 23 ? -7.07 -11.656 -14.422 1 95.94 23 LYS B C 1
ATOM 813 O O . LYS B 1 23 ? -7.434 -11.727 -15.602 1 95.94 23 LYS B O 1
ATOM 818 N N . GLY B 1 24 ? -6.609 -10.562 -13.945 1 96.75 24 GLY B N 1
ATOM 819 C CA . GLY B 1 24 ? -6.355 -9.406 -14.789 1 96.75 24 GLY B CA 1
ATOM 820 C C . GLY B 1 24 ? -7.52 -8.43 -14.836 1 96.75 24 GLY B C 1
ATOM 821 O O . GLY B 1 24 ? -7.473 -7.434 -15.555 1 96.75 24 GLY B O 1
ATOM 822 N N . VAL B 1 25 ? -8.539 -8.695 -14.078 1 97.38 25 VAL B N 1
ATOM 823 C CA . VAL B 1 25 ? -9.727 -7.848 -14.086 1 97.38 25 VAL B CA 1
ATOM 824 C C . VAL B 1 25 ? -9.531 -6.664 -13.141 1 97.38 25 VAL B C 1
ATOM 826 O O . VAL B 1 25 ? -9.156 -6.848 -11.984 1 97.38 25 VAL B O 1
ATOM 829 N N . VAL B 1 26 ? -9.797 -5.438 -13.68 1 97.94 26 VAL B N 1
ATOM 830 C CA . VAL B 1 26 ? -9.633 -4.211 -12.898 1 97.94 26 VAL B CA 1
ATOM 831 C C . VAL B 1 26 ? -10.977 -3.801 -12.297 1 97.94 26 VAL B C 1
ATOM 833 O O . VAL B 1 26 ? -11.992 -3.764 -12.992 1 97.94 26 VAL B O 1
ATOM 836 N N . ALA B 1 27 ? -11.039 -3.559 -10.961 1 97.19 27 ALA B N 1
ATOM 837 C CA . ALA B 1 27 ? -12.234 -3.102 -10.266 1 97.19 27 ALA B CA 1
ATOM 838 C C . ALA B 1 27 ? -11.867 -2.266 -9.039 1 97.19 27 ALA B C 1
ATOM 840 O O . ALA B 1 27 ? -10.727 -2.307 -8.57 1 97.19 27 ALA B O 1
ATOM 841 N N . ASP B 1 28 ? -12.781 -1.471 -8.602 1 96.31 28 ASP B N 1
ATOM 842 C CA . ASP B 1 28 ? -12.586 -0.742 -7.352 1 96.31 28 ASP B CA 1
ATOM 843 C C . ASP B 1 28 ? -12.758 -1.662 -6.145 1 96.31 28 ASP B C 1
ATOM 845 O O . ASP B 1 28 ? -13.625 -2.533 -6.141 1 96.31 28 ASP B O 1
ATOM 849 N N . ARG B 1 29 ? -11.906 -1.418 -5.133 1 95.94 29 ARG B N 1
ATOM 850 C CA . ARG B 1 29 ? -12.008 -2.188 -3.898 1 95.94 29 ARG B CA 1
ATOM 851 C C . ARG B 1 29 ? -12.102 -1.267 -2.686 1 95.94 29 ARG B C 1
ATOM 853 O O . ARG B 1 29 ? -11.508 -0.184 -2.674 1 95.94 29 ARG B O 1
ATOM 860 N N . CYS B 1 30 ? -12.812 -1.715 -1.732 1 95.44 30 CYS B N 1
ATOM 861 C CA . CYS B 1 30 ? -12.891 -1.114 -0.405 1 95.44 30 CYS B CA 1
ATOM 862 C C . CYS B 1 30 ? -12.461 -2.107 0.668 1 95.44 30 CYS B C 1
ATOM 864 O O . CYS B 1 30 ? -13.086 -3.152 0.841 1 95.44 30 CYS B O 1
ATOM 866 N N . VAL B 1 31 ? -11.297 -1.706 1.341 1 96.38 31 VAL B N 1
ATOM 867 C CA . VAL B 1 31 ? -10.766 -2.678 2.289 1 96.38 31 VAL B CA 1
ATOM 868 C C . VAL B 1 31 ? -10.445 -1.985 3.611 1 96.38 31 VAL B C 1
ATOM 870 O O . VAL B 1 31 ? -10.336 -0.758 3.668 1 96.38 31 VAL B O 1
ATOM 873 N N . THR B 1 32 ? -10.383 -2.783 4.66 1 95.25 32 THR B N 1
ATOM 874 C CA . THR B 1 32 ? -10 -2.273 5.973 1 95.25 32 THR B CA 1
ATOM 875 C C . THR B 1 32 ? -9.156 -3.295 6.727 1 95.25 32 THR B C 1
ATOM 877 O O . THR B 1 32 ? -8.914 -4.398 6.227 1 95.25 32 THR B O 1
ATOM 880 N N . GLU B 1 33 ? -8.469 -2.809 7.832 1 95.5 33 GLU B N 1
ATOM 881 C CA . GLU B 1 33 ? -7.625 -3.664 8.664 1 95.5 33 GLU B CA 1
ATOM 882 C C . GLU B 1 33 ? -6.48 -4.266 7.855 1 95.5 33 GLU B C 1
ATOM 884 O O . GLU B 1 33 ? -6.273 -5.48 7.871 1 95.5 33 GLU B O 1
ATOM 889 N N . PRO B 1 34 ? -5.789 -3.443 7.152 1 97.44 34 PRO B N 1
ATOM 890 C CA . PRO B 1 34 ? -4.738 -3.947 6.266 1 97.44 34 PRO B CA 1
ATOM 891 C C . PRO B 1 34 ? -3.459 -4.316 7.016 1 97.44 34 PRO B C 1
ATOM 893 O O . PRO B 1 34 ? -3.141 -3.703 8.039 1 97.44 34 PRO B O 1
ATOM 896 N N . ASN B 1 35 ? -2.746 -5.281 6.527 1 98.25 35 ASN B N 1
ATOM 897 C CA . ASN B 1 35 ? -1.393 -5.648 6.93 1 98.25 35 ASN B CA 1
ATOM 898 C C . ASN B 1 35 ? -0.559 -6.105 5.734 1 98.25 35 ASN B C 1
ATOM 900 O O . ASN B 1 35 ? -1.057 -6.812 4.859 1 98.25 35 ASN B O 1
ATOM 904 N N . LEU B 1 36 ? 0.686 -5.695 5.816 1 98.31 36 LEU B N 1
ATOM 905 C CA . LEU B 1 36 ? 1.566 -6.07 4.715 1 98.31 36 LEU B CA 1
ATOM 906 C C . LEU B 1 36 ? 2.387 -7.305 5.074 1 98.31 36 LEU B C 1
ATOM 908 O O . LEU B 1 36 ? 2.809 -7.465 6.223 1 98.31 36 LEU B O 1
ATOM 912 N N . TRP B 1 37 ? 2.58 -8.164 4.133 1 97.62 37 TRP B N 1
ATOM 913 C CA . TRP B 1 37 ? 3.434 -9.336 4.316 1 97.62 37 TRP B CA 1
ATOM 914 C C . TRP B 1 37 ? 4.062 -9.758 2.994 1 97.62 37 TRP B C 1
ATOM 916 O O . TRP B 1 37 ? 3.551 -9.438 1.92 1 97.62 37 TRP B O 1
ATOM 926 N N . PHE B 1 38 ? 5.281 -10.312 3.062 1 97.69 38 PHE B N 1
ATOM 927 C CA . PHE B 1 38 ? 6.004 -10.773 1.885 1 97.69 38 PHE B CA 1
ATOM 928 C C . PHE B 1 38 ? 5.879 -12.281 1.724 1 97.69 38 PHE B C 1
ATOM 930 O O . PHE B 1 38 ? 6.258 -13.047 2.619 1 97.69 38 PHE B O 1
ATOM 937 N N . GLY B 1 39 ? 5.316 -12.742 0.583 1 97.69 39 GLY B N 1
ATOM 938 C CA . GLY B 1 39 ? 5.145 -14.164 0.336 1 97.69 39 GLY B CA 1
ATOM 939 C C . GLY B 1 39 ? 4.336 -14.461 -0.914 1 97.69 39 GLY B C 1
ATOM 940 O O . GLY B 1 39 ? 4.363 -13.688 -1.874 1 97.69 39 GLY B O 1
ATOM 941 N N . SER B 1 40 ? 3.766 -15.648 -0.972 1 97.81 40 SER B N 1
ATOM 942 C CA . SER B 1 40 ? 2.965 -16.094 -2.109 1 97.81 40 SER B CA 1
ATOM 943 C C . SER B 1 40 ? 1.69 -16.797 -1.649 1 97.81 40 SER B C 1
ATOM 945 O O . SER B 1 40 ? 1.604 -17.25 -0.507 1 97.81 40 SER B O 1
ATOM 947 N N . THR B 1 41 ? 0.649 -16.812 -2.459 1 97.62 41 THR B N 1
ATOM 948 C CA . THR B 1 41 ? -0.587 -17.562 -2.271 1 97.62 41 THR B CA 1
ATOM 949 C C . THR B 1 41 ? -0.91 -18.391 -3.514 1 97.62 41 THR B C 1
ATOM 951 O O . THR B 1 41 ? -0.157 -18.375 -4.488 1 97.62 41 THR B O 1
ATOM 954 N N . GLU B 1 42 ? -1.99 -19.078 -3.412 1 97.19 42 GLU B N 1
ATOM 955 C CA . GLU B 1 42 ? -2.414 -19.859 -4.566 1 97.19 42 GLU B CA 1
ATOM 956 C C . GLU B 1 42 ? -2.768 -18.969 -5.746 1 97.19 42 GLU B C 1
ATOM 958 O O . GLU B 1 42 ? -2.639 -19.375 -6.902 1 97.19 42 GLU B O 1
ATOM 963 N N . TYR B 1 43 ? -3.197 -17.734 -5.543 1 96.5 43 TYR B N 1
ATOM 964 C CA . TYR B 1 43 ? -3.611 -16.812 -6.594 1 96.5 43 TYR B CA 1
ATOM 965 C C . TYR B 1 43 ? -2.473 -15.883 -6.977 1 96.5 43 TYR B C 1
ATOM 967 O O . TYR B 1 43 ? -2.523 -15.227 -8.016 1 96.5 43 TYR B O 1
ATOM 975 N N . HIS B 1 44 ? -1.508 -15.82 -6.098 1 96.44 44 HIS B N 1
ATOM 976 C CA . HIS B 1 44 ? -0.283 -15.055 -6.281 1 96.44 44 HIS B CA 1
ATOM 977 C C . HIS B 1 44 ? 0.952 -15.93 -6.086 1 96.44 44 HIS B C 1
ATOM 979 O O . HIS B 1 44 ? 1.559 -15.914 -5.012 1 96.44 44 HIS B O 1
ATOM 985 N N . LYS B 1 45 ? 1.439 -16.453 -7.098 1 95.69 45 LYS B N 1
ATOM 986 C CA . LYS B 1 45 ? 2.371 -17.562 -7 1 95.69 45 LYS B CA 1
ATOM 987 C C . LYS B 1 45 ? 3.803 -17.078 -6.797 1 95.69 45 LYS B C 1
ATOM 989 O O . LYS B 1 45 ? 4.629 -17.781 -6.215 1 95.69 45 LYS B O 1
ATOM 994 N N . GLU B 1 46 ? 4.09 -15.953 -7.344 1 94.94 46 GLU B N 1
ATOM 995 C CA . GLU B 1 46 ? 5.418 -15.383 -7.125 1 94.94 46 GLU B CA 1
ATOM 996 C C . GLU B 1 46 ? 5.5 -14.68 -5.773 1 94.94 46 GLU B C 1
ATOM 998 O O . GLU B 1 46 ? 4.539 -14.055 -5.332 1 94.94 46 GLU B O 1
ATOM 1003 N N . GLU B 1 47 ? 6.648 -14.828 -5.129 1 96.19 47 GLU B N 1
ATOM 1004 C CA . GLU B 1 47 ? 6.867 -14.062 -3.902 1 96.19 47 GLU B CA 1
ATOM 1005 C C . GLU B 1 47 ? 6.836 -12.562 -4.176 1 96.19 47 GLU B C 1
ATOM 1007 O O . GLU B 1 47 ? 7.527 -12.07 -5.07 1 96.19 47 GLU B O 1
ATOM 1012 N N . GLN B 1 48 ? 6.105 -11.883 -3.422 1 96.44 48 GLN B N 1
ATOM 1013 C CA . GLN B 1 48 ? 5.891 -10.445 -3.576 1 96.44 48 GLN B CA 1
ATOM 1014 C C . GLN B 1 48 ? 5.246 -9.844 -2.33 1 96.44 48 GLN B C 1
ATOM 1016 O O . GLN B 1 48 ? 4.793 -10.578 -1.446 1 96.44 48 GLN B O 1
ATOM 1021 N N . TRP B 1 49 ? 5.266 -8.562 -2.23 1 97.44 49 TRP B N 1
ATOM 1022 C CA . TRP B 1 49 ? 4.547 -7.902 -1.147 1 97.44 49 TRP B CA 1
ATOM 1023 C C . TRP B 1 49 ? 3.043 -7.961 -1.377 1 97.44 49 TRP B C 1
ATOM 1025 O O . TRP B 1 49 ? 2.557 -7.594 -2.449 1 97.44 49 TRP B O 1
ATOM 1035 N N . LEU B 1 50 ? 2.377 -8.453 -0.35 1 98.38 50 LEU B N 1
ATOM 1036 C CA . LEU B 1 50 ? 0.922 -8.57 -0.348 1 98.38 50 LEU B CA 1
ATOM 1037 C C . LEU B 1 50 ? 0.313 -7.773 0.797 1 98.38 50 LEU B C 1
ATOM 1039 O O . LEU B 1 50 ? 0.908 -7.668 1.873 1 98.38 50 LEU B O 1
ATOM 1043 N N . MET B 1 51 ? -0.821 -7.191 0.5 1 98.69 51 MET B N 1
ATOM 1044 C CA . MET B 1 51 ? -1.649 -6.59 1.54 1 98.69 51 MET B CA 1
ATOM 1045 C C . MET B 1 51 ? -2.818 -7.496 1.9 1 98.69 51 MET B C 1
ATOM 1047 O O . MET B 1 51 ? -3.721 -7.711 1.087 1 98.69 51 MET B O 1
ATOM 1051 N N . ARG B 1 52 ? -2.795 -8.094 3.068 1 98.56 52 ARG B N 1
ATOM 1052 C CA . ARG B 1 52 ? -3.967 -8.797 3.582 1 98.56 52 ARG B CA 1
ATOM 1053 C C . ARG B 1 52 ? -4.949 -7.824 4.23 1 98.56 52 ARG B C 1
ATOM 1055 O O . ARG B 1 52 ? -4.562 -7.02 5.082 1 98.56 52 ARG B O 1
ATOM 1062 N N . ALA B 1 53 ? -6.141 -7.797 3.738 1 98.19 53 ALA B N 1
ATOM 1063 C CA . ALA B 1 53 ? -7.133 -6.848 4.234 1 98.19 53 ALA B CA 1
ATOM 1064 C C . ALA B 1 53 ? -8.539 -7.418 4.133 1 98.19 53 ALA B C 1
ATOM 1066 O O . ALA B 1 53 ? -8.789 -8.328 3.338 1 98.19 53 ALA B O 1
ATOM 1067 N N . PHE B 1 54 ? -9.414 -6.938 4.965 1 96.81 54 PHE B N 1
ATOM 1068 C CA . PHE B 1 54 ? -10.82 -7.305 4.883 1 96.81 54 PHE B CA 1
ATOM 1069 C C . PHE B 1 54 ? -11.5 -6.598 3.713 1 96.81 54 PHE B C 1
ATOM 1071 O O . PHE B 1 54 ? -11.594 -5.367 3.695 1 96.81 54 PHE B O 1
ATOM 1078 N N . ASP B 1 55 ? -11.906 -7.375 2.73 1 96.19 55 ASP B N 1
ATOM 1079 C CA . ASP B 1 55 ? -12.664 -6.852 1.595 1 96.19 55 ASP B CA 1
ATOM 1080 C C . ASP B 1 55 ? -14.125 -6.629 1.963 1 96.19 55 ASP B C 1
ATOM 1082 O O . ASP B 1 55 ? -14.883 -7.586 2.135 1 96.19 55 ASP B O 1
ATOM 1086 N N . VAL B 1 56 ? -14.531 -5.41 2.053 1 93.31 56 VAL B N 1
ATOM 1087 C CA . VAL B 1 56 ? -15.844 -5.047 2.584 1 93.31 56 VAL B CA 1
ATOM 1088 C C . VAL B 1 56 ? -16.938 -5.574 1.664 1 93.31 56 VAL B C 1
ATOM 1090 O O . VAL B 1 56 ? -17.969 -6.051 2.133 1 93.31 56 VAL B O 1
ATOM 1093 N N . ASP B 1 57 ? -16.734 -5.52 0.34 1 90.69 57 ASP B N 1
ATOM 1094 C CA . ASP B 1 57 ? -17.734 -5.965 -0.631 1 90.69 57 ASP B CA 1
ATOM 1095 C C . ASP B 1 57 ? -17.906 -7.48 -0.59 1 90.69 57 ASP B C 1
ATOM 1097 O O . ASP B 1 57 ? -19.016 -7.992 -0.787 1 90.69 57 ASP B O 1
ATOM 1101 N N . LYS B 1 58 ? -16.766 -8.172 -0.277 1 92.62 58 LYS B N 1
ATOM 1102 C CA . LYS B 1 58 ? -16.797 -9.633 -0.287 1 92.62 58 LYS B CA 1
ATOM 1103 C C . LYS B 1 58 ? -17.094 -10.188 1.106 1 92.62 58 LYS B C 1
ATOM 1105 O O . LYS B 1 58 ? -17.484 -11.344 1.251 1 92.62 58 LYS B O 1
ATOM 1110 N N . GLY B 1 59 ? -16.797 -9.398 2.102 1 93 59 GLY B N 1
ATOM 1111 C CA . GLY B 1 59 ? -17.047 -9.805 3.473 1 93 59 GLY B CA 1
ATOM 1112 C C . GLY B 1 59 ? -16.047 -10.805 4 1 93 59 GLY B C 1
ATOM 1113 O O . GLY B 1 59 ? -16.391 -11.688 4.785 1 93 59 GLY B O 1
ATOM 1114 N N . GLU B 1 60 ? -14.781 -10.797 3.455 1 96.19 60 GLU B N 1
ATOM 1115 C CA . GLU B 1 60 ? -13.727 -11.695 3.895 1 96.19 60 GLU B CA 1
ATOM 1116 C C . GLU B 1 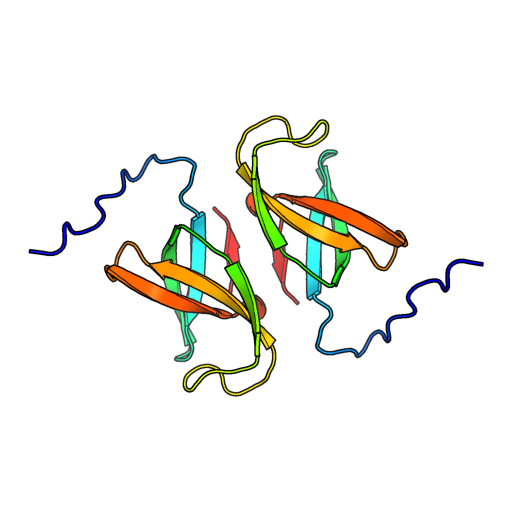60 ? -12.344 -11.086 3.672 1 96.19 60 GLU B C 1
ATOM 1118 O O . GLU B 1 60 ? -12.195 -10.148 2.889 1 96.19 60 GLU B O 1
ATOM 1123 N N . TYR B 1 61 ? -11.359 -11.625 4.438 1 97.56 61 TYR B N 1
ATOM 1124 C CA . TYR B 1 61 ? -9.984 -11.203 4.219 1 97.56 61 TYR B CA 1
ATOM 1125 C C . TYR B 1 61 ? -9.445 -11.75 2.902 1 97.56 61 TYR B C 1
ATOM 1127 O O . TYR B 1 61 ? -9.68 -12.914 2.568 1 97.56 61 TYR B O 1
ATOM 1135 N N . ARG B 1 62 ? -8.734 -10.914 2.188 1 97.88 62 ARG B N 1
ATOM 1136 C CA . ARG B 1 62 ? -8.094 -11.297 0.932 1 97.88 62 ARG B CA 1
ATOM 1137 C C . ARG B 1 62 ? -6.688 -10.703 0.836 1 97.88 62 ARG B C 1
ATOM 1139 O O . ARG B 1 62 ? -6.352 -9.773 1.564 1 97.88 62 ARG B O 1
ATOM 11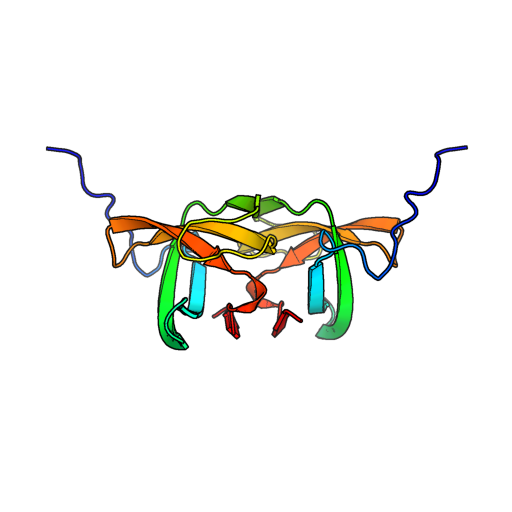46 N N . ASP B 1 63 ? -5.945 -11.266 -0.051 1 98.44 63 ASP B N 1
ATOM 1147 C CA . ASP B 1 63 ? -4.594 -10.781 -0.323 1 98.44 63 ASP B CA 1
ATOM 1148 C C . ASP B 1 63 ? -4.543 -10 -1.633 1 98.44 63 ASP B C 1
ATOM 1150 O O . ASP B 1 63 ? -4.961 -10.5 -2.678 1 98.44 63 ASP B O 1
ATOM 1154 N N . PHE B 1 64 ? -4.051 -8.805 -1.529 1 98.5 64 PHE B N 1
ATOM 1155 C CA . PHE B 1 64 ? -3.893 -7.93 -2.682 1 98.5 64 PHE B CA 1
ATOM 1156 C C . PHE B 1 64 ? -2.42 -7.6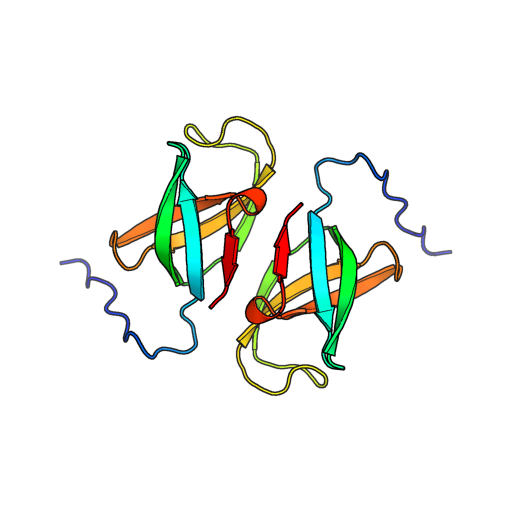76 -2.975 1 98.5 64 PHE B C 1
ATOM 1158 O O . PHE B 1 64 ? -1.687 -7.184 -2.115 1 98.5 64 PHE B O 1
ATOM 1165 N N . ALA B 1 65 ? -2.041 -8.008 -4.203 1 98.38 65 ALA B N 1
ATOM 1166 C CA . ALA B 1 65 ? -0.66 -7.723 -4.582 1 98.38 65 ALA B CA 1
ATOM 1167 C C . ALA B 1 65 ? -0.425 -6.219 -4.707 1 98.38 65 ALA B C 1
ATOM 1169 O O . ALA B 1 65 ? -1.151 -5.527 -5.43 1 98.38 65 ALA B O 1
ATOM 1170 N N . LEU B 1 66 ? 0.61 -5.668 -4.062 1 97.75 66 LEU B N 1
ATOM 1171 C CA . LEU B 1 66 ? 0.887 -4.234 -4.125 1 97.75 66 LEU B CA 1
ATOM 1172 C C . LEU B 1 66 ? 1.108 -3.785 -5.562 1 97.75 66 LEU B C 1
ATOM 1174 O O . LEU B 1 66 ? 0.609 -2.734 -5.973 1 97.75 66 LEU B O 1
ATOM 1178 N N . LYS B 1 67 ? 1.84 -4.617 -6.305 1 95.81 67 LYS B N 1
ATOM 1179 C CA . LYS B 1 67 ? 2.184 -4.25 -7.676 1 95.81 67 LYS B CA 1
ATOM 1180 C C . LYS B 1 67 ? 0.933 -4.109 -8.539 1 95.81 67 LYS B C 1
ATOM 1182 O O . LYS B 1 67 ? 0.973 -3.484 -9.602 1 95.81 67 LYS B O 1
ATOM 1187 N N . ASP B 1 68 ? -0.191 -4.703 -8.117 1 97.81 68 ASP B N 1
ATOM 1188 C CA . ASP B 1 68 ? -1.425 -4.691 -8.898 1 97.81 68 ASP B CA 1
ATOM 1189 C C . ASP B 1 68 ? -2.389 -3.623 -8.391 1 97.81 68 ASP B C 1
ATOM 1191 O O . ASP B 1 68 ? -3.523 -3.527 -8.859 1 97.81 68 ASP B O 1
ATOM 1195 N N . ILE B 1 69 ? -1.983 -2.842 -7.336 1 97.69 69 ILE B N 1
ATOM 1196 C CA . ILE B 1 69 ? -2.732 -1.66 -6.926 1 97.69 69 ILE B CA 1
ATOM 1197 C C . ILE B 1 69 ? -2.439 -0.505 -7.879 1 97.69 69 ILE B C 1
ATOM 1199 O O . ILE B 1 69 ? -1.314 -0.005 -7.934 1 97.69 69 ILE B O 1
ATOM 1203 N N . LEU B 1 70 ? -3.383 -0.099 -8.531 1 96.19 70 LEU B N 1
ATOM 1204 C CA . LEU B 1 70 ? -3.213 0.868 -9.609 1 96.19 70 LEU B CA 1
ATOM 1205 C C . LEU B 1 70 ? -3.344 2.295 -9.086 1 96.19 70 LEU B C 1
ATOM 1207 O O . LEU B 1 70 ? -2.684 3.207 -9.586 1 96.19 70 LEU B O 1
ATOM 1211 N N . GLN B 1 71 ? -4.219 2.494 -8.148 1 95.12 71 GLN B N 1
ATOM 1212 C CA . GLN B 1 71 ? -4.5 3.83 -7.637 1 95.12 71 GLN B CA 1
ATOM 1213 C C . GLN B 1 71 ? -5.199 3.764 -6.281 1 95.12 71 GLN B C 1
ATOM 1215 O O . GLN B 1 71 ? -6.086 2.934 -6.074 1 95.12 71 GLN B O 1
ATOM 1220 N N . PHE B 1 72 ? -4.656 4.59 -5.391 1 94.62 72 PHE B N 1
ATOM 1221 C CA . PHE B 1 72 ? -5.434 4.84 -4.18 1 94.62 72 PHE B CA 1
ATOM 1222 C C . PHE B 1 72 ? -6.34 6.051 -4.363 1 94.62 72 PHE B C 1
ATOM 1224 O O . PHE B 1 72 ? -5.953 7.031 -5.004 1 94.62 72 PHE B O 1
ATOM 1231 N N . TYR B 1 73 ? -7.539 5.898 -3.762 1 89.06 73 TYR B N 1
ATOM 1232 C CA . TYR B 1 73 ? -8.469 7.023 -3.844 1 89.06 73 TYR B CA 1
ATOM 1233 C C . TYR B 1 73 ? -8.422 7.859 -2.572 1 89.06 73 TYR B C 1
ATOM 1235 O O . TYR B 1 73 ? -8.125 7.348 -1.493 1 89.06 73 TYR B O 1
#

Radius of gyration: 15.8 Å; Cα contacts (8 Å, |Δi|>4): 299; chains: 2; bounding box: 54×39×29 Å

Organism: NCBI:txid2852022

Secondary structure (DSSP, 8-state):
--------TT-TTPEEEEEE-TTS-EEEEEEEEEEEEEE--SS--S-EEEEEEEETTTTEEEEEEGGGEEEE-/--------TT-TTPEEEEEE-TTS-EEEEEEEEEEEEEE--SS--S-EEEEEEEETTTTEEEEEEGGGEEEE-

pLDDT: mean 91.6, std 12.24, range [39.41, 98.69]

Foldseek 3Di:
DPPQDDDDPPDPQWWWFFFQFLVRDTDIWIWGPWDWDWQADPSRHDTAIWIWTQTNVVSGTDIGGPVGTDDTD/DPPQDDDDPPDPQWWWFFFQFLVRDTDIWIWGPWDWDWQADPSRHDTAIWIWTQTNVVSGTDIGGPVGTDDTD

Nearest PDB structures (foldseek):
  2l89-assembly1_A  TM=5.228E-01  e=1.555E+00  Schizosaccharomyces pombe
  5tg1-assembly1_A  TM=3.920E-01  e=1.182E+00  Norovirus Hu/1968/US
  6t6w-assembly1_B  TM=3.992E-01  e=1.643E+00  Southampton virus (serotype 3)
  4x2x-assembly1_A  TM=3.760E-01  e=1.834E+00  Murine norovirus 1
  4inh-assembly1_A  TM=3.749E-01  e=2.550E+00  Norovirus Hu/1968/US

Solvent-accessible surface area (backbone atoms only — not comparable to full-atom values): 8503 Å² total; per-residue (Å²): 127,78,76,72,86,82,74,62,91,79,43,75,71,52,45,43,30,39,34,42,46,85,86,65,54,73,45,80,45,47,30,31,78,59,41,59,46,79,41,61,47,95,75,39,73,62,72,34,54,28,35,38,22,36,28,63,88,76,70,44,74,44,75,41,51,48,64,36,38,59,37,46,101,129,78,78,73,86,81,76,63,91,79,43,76,73,52,46,41,32,37,34,43,46,83,86,64,52,73,47,80,45,46,30,31,80,59,39,57,48,78,42,62,47,95,76,39,72,60,74,35,55,27,35,38,23,34,29,62,90,76,70,43,75,44,76,40,51,50,65,35,38,59,35,48,101

Sequence (146 aa):
MGMKKVFNPCDSVLIRMKYRNWKGVVADRCVTEPNLWFGSTEYHKEEQWLMRAFDVDKGEYRDFALKDILQFYMGMKKVFNPCDSVLIRMKYRNWKGVVADRCVTEPNLWFGSTEYHKEEQWLMRAFDVDKGEYRDFALKDILQFY